Protein AF-A0A5N1GJI3-F1 (afdb_monomer)

Foldseek 3Di:
DEEEAADQDQWDFPLRVCCVVVVDVDPVVLVVCLVVWWKAKQNRTDSDRGDTHGQQIWIQTVVVRYIYHYHHVPDDPDDDDDDDD

InterPro domains:
  IPR014330 RNA-binding S4-related,YaaA [TIGR02988] (4-62)
  IPR036986 RNA-binding S4 domain superfamily [G3DSA:3.10.290.10] (1-68)

Sequence (85 aa):
MTETIEITGDYMTLTQLLKETGIIATGGQAKWYLSEFAVYIDGEQDQRRGRKIYPGSVVEVPAEEAIFQLVSASGTALDDA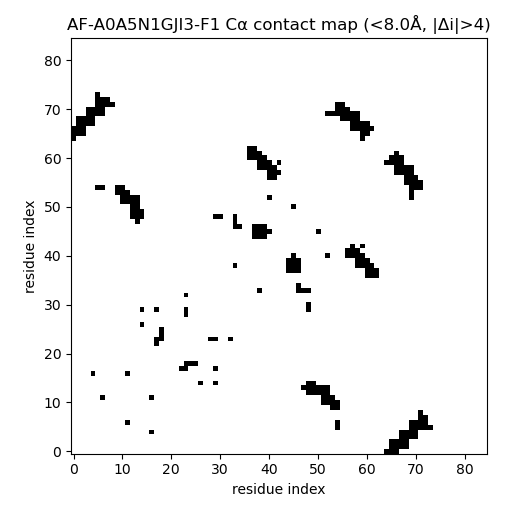HDPR

Radius of gyration: 13.44 Å; Cα contacts (8 Å, |Δi|>4): 138; chains: 1; bounding box: 28×24×38 Å

Secondary structure (DSSP, 8-state):
-EEEEEESSS-EEHHHHHHHTTS-SSHHHHHHHHHHS--EETTEE---TT-EE-TT-EEEEGGGTEEEEEEE--S----------

Mean predicted aligned error: 7.48 Å

Nearest PDB structures (foldseek):
  8ewc-assembly1_BE  TM=8.556E-01  e=1.101E-02  Saccharomyces cerevisiae
  7mq9-assembly1_L4  TM=8.939E-01  e=3.231E-02  Homo sapiens
  8ip9-assembly1_ja  TM=8.575E-01  e=3.456E-02  Triticum aesti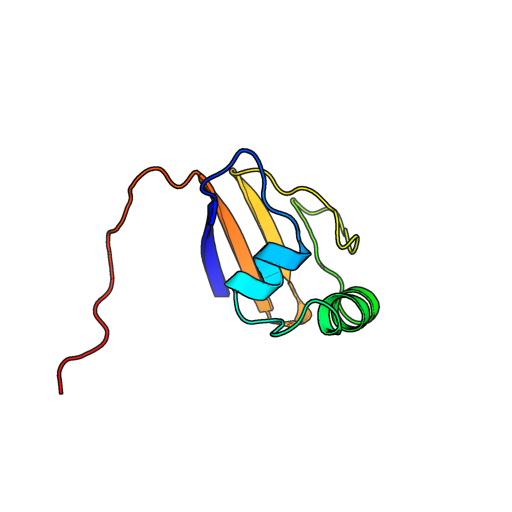vum
  7syx-assembly1_F  TM=8.806E-01  e=3.696E-02  Oryctolagus cuniculus
  7qep-assembly1_S4  TM=8.310E-01  e=5.174E-02  Encephalitozoon cuniculi GB-M1

Solvent-accessible surface area (backbone atoms only — not comparable to full-atom values): 5109 Å² total; per-residue (Å²): 88,81,47,80,45,70,37,88,60,86,56,47,34,50,49,54,52,36,39,77,71,59,78,30,93,46,81,73,48,46,60,56,48,40,70,77,41,71,27,25,47,74,85,42,80,54,57,52,61,80,40,77,42,42,59,76,39,40,35,37,31,68,83,74,52,33,34,40,38,29,33,62,61,71,82,78,92,73,89,81,86,88,73,96,128

Organism: NCBI:txid119206

Structure (mmCIF, N/CA/C/O backbone):
data_AF-A0A5N1GJI3-F1
#
_entry.id   AF-A0A5N1GJI3-F1
#
loop_
_atom_site.group_PDB
_atom_site.id
_atom_site.type_symbol
_atom_site.label_atom_id
_atom_site.label_alt_id
_atom_site.label_comp_id
_atom_site.label_asym_id
_atom_site.label_entity_id
_atom_site.label_seq_id
_atom_site.pdbx_PDB_ins_code
_atom_site.Cartn_x
_atom_site.Cartn_y
_atom_site.Cartn_z
_atom_site.occupancy
_atom_site.B_iso_or_equiv
_atom_site.auth_seq_id
_atom_site.auth_comp_id
_atom_site.auth_asym_id
_atom_site.auth_atom_id
_atom_site.pdbx_PDB_model_num
ATOM 1 N N . MET A 1 1 ? 1.764 -14.962 1.170 1.00 80.69 1 MET A N 1
ATOM 2 C CA . MET A 1 1 ? 1.689 -14.653 2.619 1.00 80.69 1 MET A CA 1
ATOM 3 C C . MET A 1 1 ? 0.758 -13.463 2.813 1.00 80.69 1 MET A C 1
ATOM 5 O O . MET A 1 1 ? 0.816 -12.556 1.997 1.00 80.69 1 MET A O 1
ATOM 9 N N . THR A 1 2 ? -0.138 -13.490 3.803 1.00 87.12 2 THR A N 1
ATOM 10 C CA . THR A 1 2 ? -1.070 -12.381 4.096 1.00 87.12 2 THR A CA 1
ATOM 11 C C . THR A 1 2 ? -0.583 -11.588 5.299 1.00 87.12 2 THR A C 1
ATOM 13 O O . THR A 1 2 ? -0.353 -12.179 6.351 1.00 87.12 2 THR A O 1
ATOM 16 N N . GLU A 1 3 ? -0.457 -10.275 5.149 1.00 90.06 3 GLU A N 1
ATOM 17 C CA . GLU A 1 3 ? -0.020 -9.349 6.191 1.00 90.06 3 GLU A CA 1
ATOM 18 C C . GLU A 1 3 ? -1.043 -8.223 6.364 1.00 90.06 3 GLU A C 1
ATOM 20 O O . GLU A 1 3 ? -1.677 -7.780 5.404 1.00 90.06 3 GLU A O 1
ATOM 25 N N . THR A 1 4 ? -1.229 -7.770 7.598 1.00 91.25 4 THR A N 1
ATOM 26 C CA . THR A 1 4 ? -2.212 -6.738 7.930 1.00 91.25 4 THR A CA 1
ATOM 27 C C . THR A 1 4 ? -1.496 -5.420 8.177 1.00 91.25 4 THR A C 1
ATOM 29 O O . THR A 1 4 ? -0.603 -5.356 9.016 1.00 91.25 4 THR A O 1
ATOM 32 N N . ILE A 1 5 ? -1.904 -4.366 7.470 1.00 90.31 5 ILE A N 1
ATOM 33 C CA . ILE A 1 5 ? -1.307 -3.033 7.582 1.00 90.31 5 ILE A CA 1
ATOM 34 C C . ILE A 1 5 ? -2.310 -2.067 8.195 1.00 90.31 5 ILE A C 1
ATOM 36 O O . ILE A 1 5 ? -3.383 -1.814 7.644 1.00 90.31 5 ILE A O 1
ATOM 40 N N . GLU A 1 6 ? -1.938 -1.496 9.334 1.00 90.38 6 GLU A N 1
ATOM 41 C CA . GLU A 1 6 ? -2.750 -0.511 10.034 1.00 90.38 6 GLU A CA 1
ATOM 42 C C . GLU A 1 6 ? -2.551 0.889 9.437 1.00 90.38 6 GLU A C 1
ATOM 44 O O . GLU A 1 6 ? -1.442 1.415 9.371 1.00 90.38 6 GLU A O 1
ATOM 49 N N . ILE A 1 7 ? -3.644 1.536 9.032 1.00 88.69 7 ILE A N 1
ATOM 50 C CA . ILE A 1 7 ? -3.637 2.926 8.576 1.00 88.69 7 ILE A CA 1
ATOM 51 C C . ILE A 1 7 ? -4.150 3.835 9.692 1.00 88.69 7 ILE A C 1
ATOM 53 O O . ILE A 1 7 ? -5.280 3.689 10.156 1.00 88.69 7 ILE A O 1
ATOM 57 N N . THR A 1 8 ? -3.355 4.828 10.087 1.00 84.19 8 THR A N 1
ATOM 58 C CA . THR A 1 8 ? -3.741 5.816 11.115 1.00 84.19 8 THR A CA 1
ATOM 59 C C . THR A 1 8 ? -4.572 6.991 10.571 1.00 84.19 8 THR A C 1
ATOM 61 O O . THR A 1 8 ? -5.078 7.792 11.349 1.00 84.19 8 THR A O 1
ATOM 64 N N . GLY A 1 9 ? -4.700 7.127 9.248 1.00 85.00 9 GLY A N 1
ATOM 65 C CA . GLY A 1 9 ? -5.430 8.214 8.578 1.00 85.00 9 GLY A CA 1
ATOM 66 C C . GLY A 1 9 ? -6.569 7.721 7.683 1.00 85.00 9 GLY A C 1
ATOM 67 O O . GLY A 1 9 ? -6.855 6.529 7.628 1.00 85.00 9 GLY A O 1
ATOM 68 N N . ASP A 1 10 ? -7.192 8.639 6.937 1.00 87.19 10 ASP A N 1
ATOM 69 C CA . ASP A 1 10 ? -8.319 8.322 6.043 1.00 87.19 10 ASP A CA 1
ATOM 70 C C . ASP A 1 10 ? -7.950 7.357 4.905 1.00 87.19 10 ASP A C 1
ATOM 72 O O . ASP A 1 10 ? -8.783 6.584 4.435 1.00 87.19 10 ASP A O 1
ATOM 76 N N . TYR A 1 11 ? -6.711 7.431 4.419 1.00 89.56 11 TYR A N 1
ATOM 77 C CA . TYR A 1 11 ? -6.194 6.583 3.349 1.00 89.56 11 TYR A CA 1
ATOM 78 C C . TYR A 1 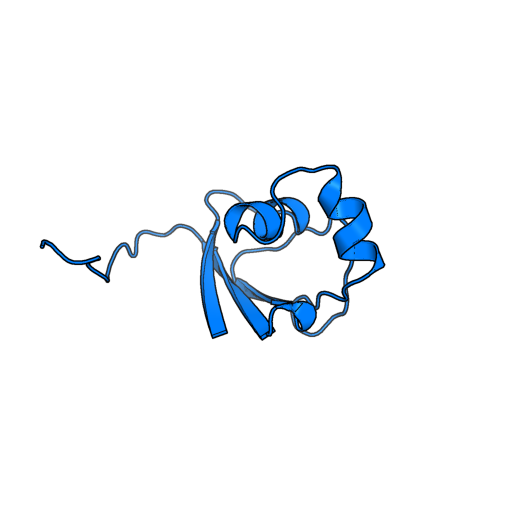11 ? -4.669 6.497 3.416 1.00 89.56 11 TYR A C 1
ATOM 80 O O . TYR A 1 11 ? -3.998 7.402 3.914 1.00 89.56 11 TYR A O 1
ATOM 88 N N . MET A 1 12 ? -4.121 5.433 2.838 1.00 90.50 12 MET A N 1
ATOM 89 C CA . MET A 1 12 ? -2.697 5.281 2.552 1.00 90.50 12 MET A CA 1
ATOM 90 C C . MET A 1 12 ? -2.471 5.324 1.038 1.00 90.50 12 MET A C 1
ATOM 92 O O . MET A 1 12 ? -3.387 5.087 0.254 1.00 90.50 12 MET A O 1
ATOM 96 N N . THR A 1 13 ? -1.263 5.658 0.590 1.00 91.50 13 THR A N 1
ATOM 97 C CA . THR A 1 13 ? -0.910 5.533 -0.834 1.00 91.50 13 THR A CA 1
ATOM 98 C C . THR A 1 13 ? -0.184 4.224 -1.104 1.00 91.50 13 THR A C 1
ATOM 100 O O . THR A 1 13 ? 0.534 3.733 -0.236 1.00 91.50 13 THR A O 1
ATOM 103 N N . LEU A 1 14 ? -0.293 3.700 -2.327 1.00 89.19 14 LEU A N 1
ATOM 104 C CA . LEU A 1 14 ? 0.433 2.491 -2.731 1.00 89.19 14 LEU A CA 1
ATOM 105 C C . LEU A 1 14 ? 1.940 2.588 -2.447 1.00 89.19 14 LEU A C 1
ATOM 107 O O . LEU A 1 14 ? 2.538 1.669 -1.907 1.00 89.19 14 LEU A O 1
ATOM 111 N N . THR A 1 15 ? 2.553 3.739 -2.735 1.00 89.38 15 THR A N 1
ATOM 112 C CA . THR A 1 15 ? 3.980 3.964 -2.441 1.00 89.38 15 THR A CA 1
ATOM 113 C C . THR A 1 15 ? 4.297 3.851 -0.948 1.00 89.38 15 THR A C 1
ATOM 115 O O . THR A 1 15 ? 5.363 3.372 -0.577 1.00 89.38 15 THR A O 1
ATOM 118 N N . GLN A 1 16 ? 3.396 4.328 -0.090 1.00 89.75 16 GLN A N 1
ATOM 119 C CA . GLN A 1 16 ? 3.581 4.300 1.355 1.00 89.75 16 GLN A CA 1
ATOM 120 C C . GLN A 1 16 ? 3.417 2.881 1.900 1.00 89.75 16 GLN A C 1
ATOM 122 O O . GLN A 1 16 ? 4.266 2.451 2.667 1.00 89.75 16 GLN A O 1
ATOM 127 N N . LEU A 1 17 ? 2.436 2.126 1.398 1.00 90.00 17 LEU A N 1
ATOM 128 C CA . LEU A 1 17 ? 2.274 0.704 1.703 1.00 90.00 17 LEU A CA 1
ATOM 129 C C . LEU A 1 17 ? 3.532 -0.100 1.345 1.00 90.00 17 LEU A C 1
ATOM 131 O O . LEU A 1 17 ? 4.049 -0.841 2.172 1.00 90.00 17 LEU A O 1
ATOM 135 N N . LEU A 1 18 ? 4.070 0.085 0.135 1.00 89.25 18 LEU A N 1
ATOM 136 C CA . LEU A 1 18 ? 5.292 -0.606 -0.297 1.00 89.25 18 LEU A CA 1
ATOM 137 C C . LEU A 1 18 ? 6.513 -0.250 0.571 1.00 89.25 18 LEU A C 1
ATOM 139 O O . LEU A 1 18 ? 7.442 -1.045 0.678 1.00 89.25 18 LEU A O 1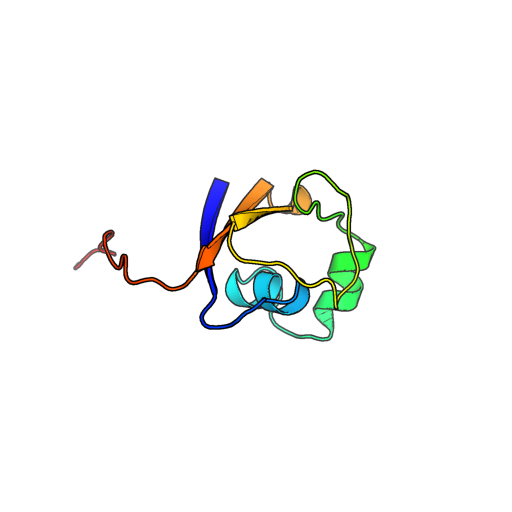
ATOM 143 N N . LYS A 1 19 ? 6.546 0.951 1.165 1.00 89.31 19 LYS A N 1
ATOM 144 C CA . LYS A 1 19 ? 7.599 1.332 2.119 1.00 89.31 19 LYS A CA 1
ATOM 145 C C . LYS A 1 19 ? 7.397 0.689 3.485 1.00 89.31 19 LYS A C 1
ATOM 147 O O . LYS A 1 19 ? 8.367 0.207 4.051 1.00 89.31 19 LYS A O 1
ATOM 152 N N . GLU A 1 20 ? 6.171 0.711 4.000 1.00 88.69 20 GLU A N 1
ATOM 153 C CA . GLU A 1 20 ? 5.818 0.128 5.303 1.00 88.69 20 GLU A CA 1
ATOM 154 C C . GLU A 1 20 ? 6.099 -1.379 5.328 1.00 88.69 20 GLU A C 1
ATOM 156 O O . GLU A 1 20 ? 6.687 -1.886 6.273 1.00 88.69 20 GLU A O 1
ATOM 161 N N . THR A 1 21 ? 5.771 -2.064 4.233 1.00 88.00 21 THR A N 1
ATOM 162 C CA . THR A 1 21 ? 6.003 -3.507 4.027 1.00 88.00 21 THR A CA 1
ATOM 163 C C . THR A 1 21 ? 7.460 -3.848 3.694 1.00 88.00 21 THR A C 1
ATOM 165 O O . THR A 1 21 ? 7.813 -5.011 3.530 1.00 88.00 21 THR A O 1
ATOM 168 N N . GLY A 1 22 ? 8.333 -2.844 3.553 1.00 88.25 22 GLY A N 1
ATOM 169 C CA . GLY A 1 22 ? 9.754 -3.037 3.260 1.00 88.25 22 GLY A CA 1
ATOM 170 C C . GLY A 1 22 ? 10.087 -3.443 1.819 1.00 88.25 22 GLY A C 1
ATOM 171 O O . GLY A 1 22 ? 11.267 -3.590 1.505 1.00 88.25 22 GLY A O 1
ATOM 172 N N . ILE A 1 23 ? 9.096 -3.556 0.926 1.00 88.56 23 ILE A N 1
ATOM 173 C CA . ILE A 1 23 ? 9.299 -3.886 -0.498 1.00 88.56 23 ILE A CA 1
ATOM 174 C C . ILE A 1 23 ? 10.189 -2.840 -1.182 1.00 88.56 23 ILE A C 1
ATOM 176 O O . ILE A 1 23 ? 11.052 -3.162 -2.001 1.00 88.56 23 ILE A O 1
ATOM 180 N N . ILE A 1 24 ? 9.997 -1.562 -0.843 1.00 88.81 24 ILE A N 1
ATOM 181 C CA . ILE A 1 24 ? 10.854 -0.471 -1.312 1.00 88.81 24 ILE A CA 1
ATOM 182 C C . ILE A 1 24 ? 11.446 0.307 -0.138 1.00 88.81 24 ILE A C 1
ATOM 184 O O . ILE A 1 24 ? 10.769 0.651 0.826 1.00 88.81 24 ILE A O 1
ATOM 188 N N . ALA A 1 25 ? 12.709 0.706 -0.265 1.00 83.75 25 ALA A N 1
ATOM 189 C CA . ALA A 1 25 ? 13.380 1.538 0.731 1.00 83.75 25 ALA A CA 1
ATOM 190 C C . ALA A 1 25 ? 13.209 3.042 0.444 1.00 83.75 25 ALA A C 1
ATOM 192 O O . ALA A 1 25 ? 13.154 3.877 1.351 1.00 83.75 25 ALA A O 1
ATOM 193 N N . THR A 1 26 ? 13.116 3.429 -0.834 1.00 85.19 26 THR A N 1
ATOM 194 C CA . THR A 1 26 ? 13.090 4.841 -1.252 1.00 85.19 26 THR A CA 1
ATOM 195 C C . THR A 1 26 ? 11.954 5.150 -2.224 1.00 85.19 26 THR A C 1
ATOM 197 O O . THR A 1 26 ? 11.547 4.317 -3.028 1.00 85.19 26 THR A O 1
ATOM 200 N N . GLY A 1 27 ? 11.477 6.401 -2.223 1.00 75.50 27 GLY A N 1
ATOM 201 C CA . GLY A 1 27 ? 10.455 6.848 -3.183 1.00 75.50 27 GLY A CA 1
ATOM 202 C C . GLY A 1 27 ? 10.919 6.792 -4.647 1.00 75.50 27 GLY A C 1
ATOM 203 O O . GLY A 1 27 ? 10.094 6.704 -5.554 1.00 75.50 27 GLY A O 1
ATOM 204 N N . GLY A 1 28 ? 12.236 6.792 -4.890 1.00 84.12 28 GLY A N 1
ATOM 205 C CA . GLY A 1 28 ? 12.812 6.589 -6.220 1.00 84.12 28 GLY A CA 1
ATOM 206 C C . GLY A 1 28 ? 12.618 5.163 -6.747 1.00 84.12 28 GLY A C 1
ATOM 207 O O . GLY A 1 28 ? 12.331 4.990 -7.931 1.00 84.12 28 GLY A O 1
ATOM 208 N N . GLN A 1 29 ? 12.698 4.153 -5.873 1.00 86.06 29 GLN A N 1
ATOM 209 C CA . GLN A 1 29 ? 12.471 2.747 -6.233 1.00 86.06 29 GLN A CA 1
ATOM 210 C C . GLN A 1 29 ? 11.013 2.468 -6.600 1.00 86.06 29 GLN A C 1
ATOM 212 O O . GLN A 1 29 ? 10.770 1.672 -7.500 1.00 86.06 29 GLN A O 1
ATOM 217 N N . ALA A 1 30 ? 10.055 3.193 -6.010 1.00 85.31 30 ALA A N 1
ATOM 218 C CA . ALA A 1 30 ? 8.631 3.054 -6.328 1.00 85.31 30 ALA A CA 1
ATOM 219 C C . ALA A 1 30 ? 8.337 3.182 -7.830 1.00 85.31 30 ALA A C 1
ATOM 221 O O . ALA A 1 30 ? 7.454 2.515 -8.357 1.00 85.31 30 ALA A O 1
ATOM 222 N N . LYS A 1 31 ? 9.077 4.049 -8.538 1.00 84.38 31 LYS A N 1
ATOM 223 C CA . LYS A 1 31 ? 8.920 4.224 -9.987 1.00 84.38 31 LYS A CA 1
ATOM 224 C C . LYS A 1 31 ? 9.258 2.952 -10.753 1.00 84.38 31 LYS A C 1
ATOM 226 O O . LYS A 1 31 ? 8.523 2.606 -11.668 1.00 84.38 31 LYS A O 1
ATOM 231 N N . TRP A 1 32 ? 10.397 2.354 -10.430 1.00 88.44 32 TRP A N 1
ATOM 232 C CA . TRP A 1 32 ? 10.901 1.171 -11.115 1.00 88.44 32 TRP A CA 1
ATOM 233 C C . TRP A 1 32 ? 10.058 -0.040 -10.752 1.00 88.44 32 TRP A C 1
ATOM 235 O O . TRP A 1 32 ? 9.586 -0.734 -11.641 1.00 88.44 32 TRP A O 1
ATOM 245 N N . TYR A 1 33 ? 9.772 -0.200 -9.460 1.00 88.88 33 TYR A N 1
ATOM 246 C CA . TYR A 1 33 ? 8.970 -1.299 -8.948 1.00 88.88 33 TYR A CA 1
ATOM 247 C C . TYR A 1 33 ? 7.586 -1.343 -9.602 1.00 88.88 33 TYR A C 1
ATOM 249 O O . TYR A 1 33 ? 7.235 -2.335 -10.215 1.00 88.88 33 TYR A O 1
ATOM 257 N N . LEU A 1 34 ? 6.845 -0.232 -9.590 1.00 86.62 34 LEU A N 1
ATOM 258 C CA . LEU A 1 34 ? 5.512 -0.153 -10.206 1.00 86.62 34 LEU A CA 1
ATOM 259 C C . LEU A 1 34 ? 5.529 -0.128 -11.741 1.00 86.62 34 LEU A C 1
ATOM 261 O O . LEU A 1 34 ? 4.478 -0.013 -12.357 1.00 86.62 34 LEU A O 1
ATOM 265 N N . SER A 1 35 ? 6.705 -0.120 -12.368 1.00 87.94 35 SER A N 1
ATOM 266 C CA . SER A 1 35 ? 6.825 -0.274 -13.819 1.00 87.94 35 SER A CA 1
ATOM 267 C C . SER A 1 35 ? 7.133 -1.714 -14.218 1.00 87.94 35 SER A C 1
ATOM 269 O O . SER A 1 35 ? 6.882 -2.068 -15.366 1.00 87.94 35 SER A O 1
ATOM 271 N N . GLU A 1 36 ? 7.721 -2.491 -13.310 1.00 89.56 36 GLU A N 1
ATOM 272 C CA . GLU A 1 36 ? 8.139 -3.878 -13.525 1.00 89.56 36 GLU A CA 1
ATOM 273 C C . GLU A 1 36 ? 7.110 -4.862 -12.952 1.00 89.56 36 GLU A C 1
ATOM 275 O O . GLU A 1 36 ? 6.803 -5.889 -13.551 1.00 89.56 36 GLU A O 1
ATOM 280 N N . PHE A 1 37 ? 6.532 -4.523 -11.798 1.00 90.44 37 PHE A N 1
ATOM 281 C CA . PHE A 1 37 ? 5.646 -5.383 -11.033 1.00 90.44 37 PHE A CA 1
ATOM 282 C C . PHE A 1 37 ? 4.224 -4.833 -11.001 1.00 90.44 37 PHE A C 1
ATOM 284 O O . PHE A 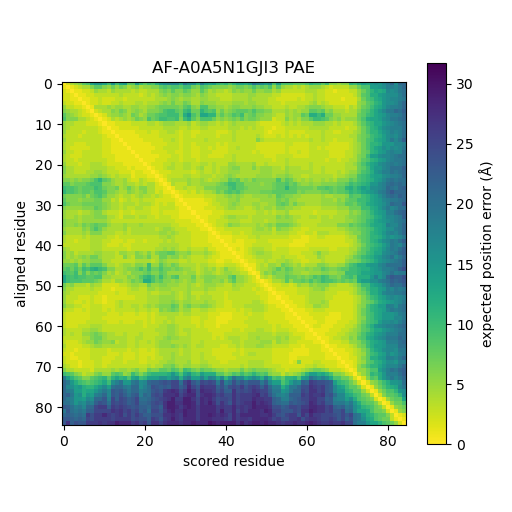1 37 ? 3.960 -3.707 -10.567 1.00 90.44 37 PHE A O 1
ATOM 291 N N . ALA A 1 38 ? 3.288 -5.682 -11.420 1.00 89.88 38 ALA A N 1
ATOM 292 C CA . ALA A 1 38 ? 1.868 -5.409 -11.313 1.00 89.88 38 ALA A CA 1
ATOM 293 C C . ALA A 1 38 ? 1.406 -5.560 -9.861 1.00 89.88 38 ALA A C 1
ATOM 295 O O . ALA A 1 38 ? 1.676 -6.573 -9.220 1.00 89.88 38 ALA A O 1
ATOM 296 N N . VAL A 1 39 ? 0.664 -4.566 -9.382 1.00 91.12 39 VAL A N 1
ATOM 297 C CA . VAL A 1 39 ? -0.026 -4.603 -8.093 1.00 91.12 39 VAL A CA 1
ATOM 298 C C . VAL A 1 39 ? -1.523 -4.572 -8.359 1.00 91.12 39 VAL A C 1
ATOM 300 O O . VAL A 1 39 ? -1.974 -3.866 -9.264 1.00 91.12 39 VAL A O 1
ATOM 303 N N . TYR A 1 40 ? -2.283 -5.334 -7.583 1.00 92.75 40 TYR A N 1
ATOM 304 C CA . TYR A 1 40 ? -3.737 -5.380 -7.656 1.00 92.75 40 TYR A CA 1
ATOM 305 C C . TYR A 1 40 ? -4.313 -4.830 -6.361 1.00 92.75 40 TYR A C 1
ATOM 307 O O . TYR A 1 40 ? -3.819 -5.134 -5.282 1.00 92.75 40 TYR A O 1
ATOM 315 N N . ILE A 1 41 ? -5.336 -3.996 -6.461 1.00 91.50 41 ILE A N 1
ATOM 316 C CA . ILE A 1 41 ? -6.025 -3.402 -5.322 1.00 91.50 41 ILE A CA 1
ATOM 317 C C . ILE A 1 41 ? -7.491 -3.765 -5.479 1.00 91.50 41 ILE A C 1
ATOM 319 O O . ILE A 1 41 ? -8.120 -3.342 -6.446 1.00 91.50 41 ILE A O 1
ATOM 323 N N . ASP A 1 42 ? -8.016 -4.566 -4.556 1.00 91.19 42 ASP A N 1
ATOM 324 C CA . ASP A 1 42 ? -9.387 -5.088 -4.609 1.00 91.19 42 ASP A CA 1
ATOM 325 C C . ASP A 1 42 ? -9.687 -5.826 -5.935 1.00 91.19 42 ASP A C 1
ATOM 327 O O . ASP A 1 42 ? -10.742 -5.682 -6.548 1.00 91.19 42 ASP A O 1
ATOM 331 N N . GLY A 1 43 ? -8.690 -6.564 -6.443 1.0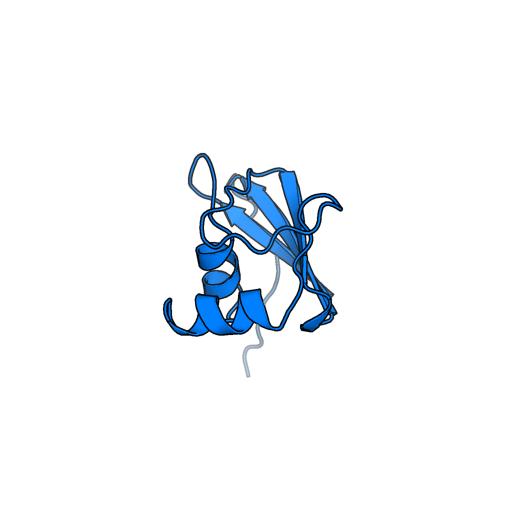0 89.75 43 GLY A N 1
ATOM 332 C CA . GLY A 1 43 ? -8.749 -7.267 -7.730 1.00 89.75 43 GLY A CA 1
ATOM 333 C C . GLY A 1 43 ? -8.529 -6.394 -8.977 1.00 89.75 43 GLY A C 1
ATOM 334 O O . GLY A 1 43 ? -8.436 -6.932 -10.081 1.00 89.75 43 GLY A O 1
ATOM 335 N N . GLU A 1 44 ? -8.391 -5.071 -8.842 1.00 90.25 44 GLU A N 1
ATOM 336 C CA . GLU A 1 44 ? -8.098 -4.164 -9.959 1.00 90.25 44 GLU A CA 1
ATOM 337 C C . GLU A 1 44 ? -6.594 -3.881 -10.057 1.00 90.25 44 GLU A C 1
ATOM 339 O O . GLU A 1 44 ? -5.979 -3.389 -9.112 1.00 90.25 44 GLU A O 1
ATOM 344 N N . GLN A 1 45 ? -5.985 -4.158 -11.213 1.00 89.56 45 GLN A N 1
ATOM 345 C CA . GLN A 1 45 ? -4.570 -3.859 -11.432 1.00 89.56 45 GLN A CA 1
ATOM 346 C C . GLN A 1 45 ? -4.331 -2.338 -11.420 1.00 89.56 45 GLN A C 1
ATOM 348 O O . GLN A 1 45 ? -4.735 -1.632 -12.347 1.00 89.56 45 GLN A O 1
ATOM 353 N N . ASP A 1 46 ? -3.609 -1.831 -10.418 1.00 87.12 46 ASP A N 1
ATOM 354 C CA . ASP A 1 46 ? -3.269 -0.413 -10.297 1.00 87.12 46 ASP A CA 1
ATOM 355 C C . ASP A 1 46 ? -1.800 -0.226 -9.888 1.00 87.12 46 ASP A C 1
ATOM 357 O O . ASP A 1 46 ? -1.338 -0.667 -8.840 1.00 87.12 46 ASP A O 1
ATOM 361 N N . GLN A 1 47 ? -1.056 0.469 -10.747 1.00 83.75 47 GLN A N 1
ATOM 362 C CA . GLN A 1 47 ? 0.375 0.750 -10.594 1.00 83.75 47 GLN A CA 1
ATOM 363 C C . GLN A 1 47 ? 0.645 2.252 -10.392 1.00 83.75 47 GLN A C 1
ATOM 365 O O . GLN A 1 47 ? 1.763 2.754 -10.557 1.00 83.75 47 GLN A O 1
ATOM 370 N N . ARG A 1 48 ? -0.383 3.040 -10.059 1.00 84.25 48 ARG A N 1
ATOM 371 C CA . ARG A 1 48 ? -0.229 4.478 -9.832 1.00 84.25 48 ARG A CA 1
ATOM 372 C C . ARG A 1 48 ? 0.340 4.713 -8.437 1.00 84.25 48 ARG A C 1
ATOM 374 O O . ARG A 1 48 ? -0.304 4.449 -7.429 1.00 84.25 48 ARG A O 1
ATOM 381 N N . ARG A 1 49 ? 1.517 5.345 -8.371 1.00 77.31 49 ARG A N 1
ATOM 382 C CA . ARG A 1 49 ? 2.193 5.744 -7.113 1.00 77.31 49 ARG A CA 1
ATOM 383 C C . ARG A 1 49 ? 1.290 6.475 -6.116 1.00 77.31 49 ARG A C 1
ATOM 385 O O . ARG A 1 49 ? 1.480 6.333 -4.910 1.00 77.31 49 ARG A O 1
ATOM 392 N N . GLY A 1 50 ? 0.354 7.272 -6.636 1.00 79.00 50 GLY A N 1
ATOM 393 C CA . GLY A 1 50 ? -0.605 8.066 -5.868 1.00 79.00 50 GLY A CA 1
ATOM 394 C C . GLY A 1 50 ? -1.988 7.431 -5.730 1.00 79.00 50 GLY A C 1
ATOM 395 O O . GLY A 1 50 ? -2.930 8.145 -5.387 1.00 79.00 50 GLY A O 1
ATOM 396 N N . ARG A 1 51 ? -2.151 6.134 -6.032 1.00 87.69 51 ARG A N 1
ATOM 397 C CA . ARG A 1 51 ? -3.420 5.450 -5.787 1.00 87.69 51 ARG A CA 1
ATOM 398 C C . ARG A 1 51 ? -3.682 5.438 -4.287 1.00 87.69 51 ARG A C 1
ATOM 400 O O . ARG A 1 51 ? -2.830 5.014 -3.508 1.00 87.69 51 ARG A O 1
ATOM 407 N N . LYS A 1 52 ? -4.846 5.963 -3.912 1.00 91.06 52 LYS A N 1
ATOM 408 C CA . LYS A 1 52 ? -5.333 5.975 -2.537 1.00 91.06 52 LYS A CA 1
ATOM 409 C C . LYS A 1 52 ? -5.964 4.628 -2.234 1.00 91.06 52 LYS A C 1
ATOM 411 O O . LYS A 1 52 ? -6.777 4.140 -3.018 1.00 91.06 52 LYS A O 1
ATOM 416 N N . ILE A 1 53 ? -5.563 4.068 -1.110 1.00 91.06 53 ILE A N 1
ATOM 417 C CA . ILE A 1 53 ? -5.987 2.779 -0.599 1.00 91.06 53 ILE A CA 1
ATOM 418 C C . ILE A 1 53 ? -6.631 3.057 0.748 1.00 91.06 53 ILE A C 1
ATOM 420 O O . ILE A 1 53 ? -6.033 3.694 1.618 1.00 91.06 53 ILE A O 1
ATOM 424 N N . TYR A 1 54 ? -7.880 2.646 0.87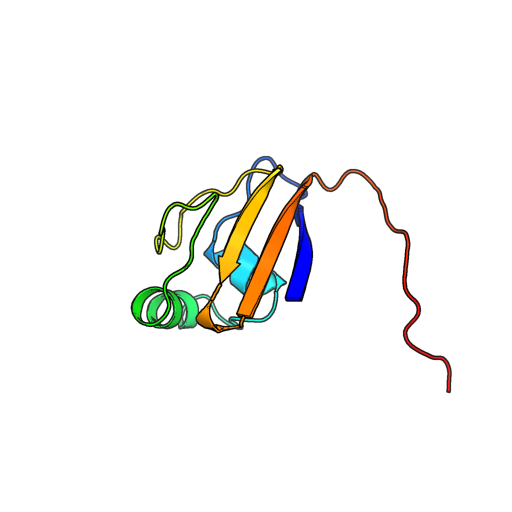6 1.00 91.44 54 TYR A N 1
ATOM 425 C CA . TYR A 1 54 ? -8.684 2.899 2.059 1.00 91.44 54 TYR A CA 1
ATOM 426 C C . TYR A 1 54 ? -8.625 1.682 2.985 1.00 91.44 54 TYR A C 1
ATOM 428 O O . TYR A 1 54 ? -8.426 0.561 2.501 1.00 91.44 54 TYR A O 1
ATOM 436 N N . PRO A 1 55 ? -8.801 1.866 4.301 1.00 91.19 55 PRO A N 1
ATOM 437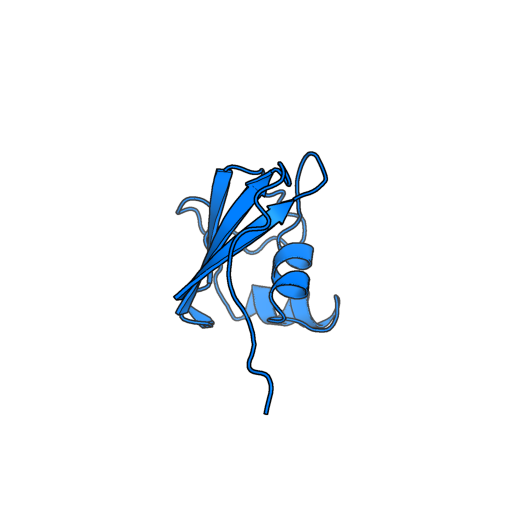 C CA . PRO A 1 55 ? -8.906 0.732 5.209 1.00 91.19 55 PRO A CA 1
ATOM 438 C C . PRO A 1 55 ? -10.084 -0.165 4.791 1.00 91.19 55 PRO A C 1
ATOM 440 O O . PRO A 1 55 ? -11.135 0.324 4.382 1.00 91.19 55 PRO A O 1
ATOM 443 N N . GLY A 1 56 ? -9.881 -1.477 4.849 1.00 90.31 56 GLY A N 1
ATOM 444 C CA . GLY A 1 56 ? -10.758 -2.509 4.296 1.00 90.31 56 GLY A CA 1
ATOM 445 C C . GLY A 1 56 ? -10.371 -2.978 2.889 1.00 90.31 56 GLY A C 1
ATOM 446 O O . GLY A 1 56 ? -10.888 -3.998 2.442 1.00 90.31 56 GLY A O 1
ATOM 447 N N . SER A 1 57 ? -9.459 -2.281 2.203 1.00 91.69 57 SER A N 1
ATOM 448 C CA . SER A 1 57 ? -8.976 -2.702 0.879 1.00 91.69 57 SER A CA 1
ATOM 449 C C . SER A 1 57 ? -7.903 -3.786 0.996 1.00 91.69 57 SER A C 1
ATOM 451 O O . SER A 1 57 ? -7.101 -3.785 1.933 1.00 91.69 57 SER A O 1
ATOM 453 N N . VAL A 1 58 ? -7.841 -4.662 -0.005 1.00 92.94 58 VAL A N 1
ATOM 454 C CA . VAL A 1 58 ? -6.812 -5.701 -0.132 1.00 92.94 58 VAL A CA 1
ATOM 455 C C . VAL A 1 58 ? -5.866 -5.337 -1.267 1.00 92.94 58 VAL A C 1
ATOM 457 O O . VAL A 1 58 ? -6.313 -4.923 -2.334 1.00 92.94 58 VAL A O 1
ATOM 460 N N . VAL A 1 59 ? -4.564 -5.472 -1.036 1.00 92.25 59 VAL A N 1
ATOM 461 C CA . VAL A 1 59 ? -3.520 -5.187 -2.018 1.00 92.25 59 VAL A CA 1
ATOM 462 C C . VAL A 1 59 ? -2.709 -6.442 -2.261 1.00 92.25 59 VAL A C 1
ATOM 464 O O . VAL A 1 59 ? -2.055 -6.948 -1.359 1.00 92.25 59 VAL A O 1
ATOM 467 N N . GLU A 1 60 ? -2.718 -6.933 -3.486 1.00 93.00 60 GLU A N 1
ATOM 468 C CA . GLU A 1 60 ? -1.991 -8.129 -3.880 1.00 93.00 60 GLU A CA 1
ATOM 469 C C . GLU A 1 60 ? -0.762 -7.736 -4.688 1.00 93.00 60 GLU A C 1
ATOM 471 O O . GLU A 1 60 ? -0.839 -7.026 -5.698 1.00 93.00 60 GLU A O 1
ATOM 476 N N . VAL A 1 61 ? 0.386 -8.225 -4.234 1.00 92.06 61 VAL A N 1
ATOM 477 C CA . VAL A 1 61 ? 1.682 -8.030 -4.868 1.00 92.06 61 VAL A CA 1
ATOM 478 C C . VAL A 1 61 ? 2.195 -9.406 -5.299 1.00 92.06 61 VAL A C 1
ATOM 480 O O . VAL A 1 61 ? 2.960 -10.041 -4.572 1.00 92.06 61 VAL A O 1
ATOM 483 N N . PRO A 1 62 ? 1.782 -9.902 -6.481 1.00 91.00 62 PRO A N 1
ATOM 484 C CA . PRO A 1 62 ? 2.190 -11.220 -6.968 1.00 91.00 62 PRO A CA 1
ATOM 485 C C . PRO A 1 62 ? 3.704 -11.366 -7.150 1.00 91.00 62 PRO A C 1
ATOM 487 O O . PRO A 1 62 ? 4.207 -12.480 -7.099 1.00 91.00 62 PRO A O 1
ATOM 490 N N . ALA A 1 63 ? 4.431 -10.260 -7.320 1.00 90.38 63 ALA A N 1
ATOM 491 C CA . ALA A 1 63 ? 5.891 -10.254 -7.389 1.00 90.38 63 ALA A CA 1
ATOM 492 C C . ALA A 1 63 ? 6.572 -10.767 -6.111 1.00 90.38 63 ALA A C 1
ATOM 494 O O . ALA A 1 63 ? 7.583 -11.454 -6.195 1.00 90.38 63 ALA A O 1
ATOM 495 N N . GLU A 1 64 ? 5.989 -10.459 -4.951 1.00 89.12 64 GLU A N 1
ATOM 496 C CA . GLU A 1 64 ? 6.484 -10.878 -3.633 1.00 89.12 64 GLU A CA 1
ATOM 497 C C . GLU A 1 64 ? 5.662 -12.047 -3.0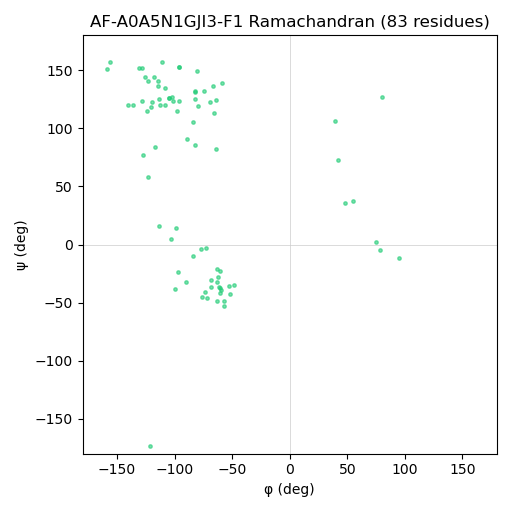67 1.00 89.12 64 GLU A C 1
ATOM 499 O O . GLU A 1 64 ? 5.831 -12.426 -1.911 1.00 89.12 64 GLU A O 1
ATOM 504 N N . GLU A 1 65 ? 4.709 -12.574 -3.849 1.00 90.94 65 GLU A N 1
ATOM 505 C CA . GLU A 1 65 ? 3.710 -13.554 -3.399 1.00 90.94 65 GLU A CA 1
ATOM 506 C C . GLU A 1 65 ? 3.028 -13.128 -2.078 1.00 90.94 65 GLU A C 1
ATOM 508 O O . GLU A 1 65 ? 2.702 -13.944 -1.202 1.00 90.94 65 GLU A O 1
ATOM 513 N N . ALA A 1 66 ? 2.817 -11.816 -1.929 1.00 89.44 66 ALA A N 1
ATOM 514 C CA . ALA A 1 66 ? 2.345 -11.172 -0.712 1.00 89.44 66 ALA A CA 1
ATOM 515 C C . ALA A 1 66 ? 0.994 -10.482 -0.928 1.00 89.44 66 ALA A C 1
ATOM 517 O O . ALA A 1 66 ? 0.711 -9.927 -1.991 1.00 89.44 66 ALA A O 1
ATOM 518 N N . ILE A 1 67 ? 0.155 -10.518 0.103 1.00 92.81 67 ILE A N 1
ATOM 519 C CA . ILE A 1 67 ? -1.165 -9.894 0.123 1.00 92.81 67 ILE A CA 1
ATOM 520 C C . ILE A 1 67 ? -1.252 -9.035 1.379 1.00 92.81 67 ILE A C 1
ATOM 522 O O . ILE A 1 67 ? -1.091 -9.539 2.486 1.00 92.81 67 ILE A O 1
ATOM 526 N N . PHE A 1 68 ? -1.533 -7.751 1.211 1.00 92.81 68 PHE A N 1
ATOM 527 C CA . PHE A 1 68 ? -1.638 -6.782 2.290 1.00 92.81 68 PHE A CA 1
ATOM 528 C C . PHE A 1 68 ? -3.091 -6.386 2.494 1.00 92.81 68 PHE A C 1
ATOM 530 O O . PHE A 1 68 ? -3.733 -5.843 1.595 1.00 92.81 68 PHE A O 1
ATOM 537 N N . GLN A 1 69 ? -3.613 -6.631 3.686 1.00 92.75 69 GLN A N 1
ATOM 538 C CA . GLN A 1 69 ? -4.946 -6.198 4.065 1.00 92.75 69 GLN A CA 1
ATOM 539 C C . GLN A 1 69 ? -4.837 -4.911 4.869 1.00 92.75 69 GLN A C 1
ATOM 541 O O . GLN A 1 69 ? -4.280 -4.895 5.965 1.00 92.75 69 GLN A O 1
ATOM 546 N N . LEU A 1 70 ? -5.361 -3.818 4.324 1.00 91.62 70 LEU A N 1
ATOM 547 C CA . LEU A 1 70 ? -5.330 -2.554 5.034 1.00 91.62 70 LEU A CA 1
ATOM 548 C C . LEU A 1 70 ? -6.484 -2.515 6.029 1.00 91.62 70 LEU A C 1
ATOM 550 O O . LEU A 1 70 ? -7.629 -2.774 5.669 1.00 91.62 70 LEU A O 1
ATOM 554 N N . VAL A 1 71 ? -6.206 -2.140 7.268 1.00 91.69 71 VAL A N 1
ATOM 555 C CA . VAL A 1 71 ? -7.206 -1.969 8.327 1.00 91.69 71 VAL A CA 1
ATOM 556 C C . VAL A 1 71 ? -7.037 -0.597 8.957 1.00 91.69 71 VAL A C 1
ATOM 558 O O . VAL A 1 71 ? -5.949 -0.028 8.941 1.00 91.69 71 VAL A O 1
ATOM 561 N N . SER A 1 72 ? -8.108 -0.012 9.487 1.00 89.00 72 SER A N 1
ATOM 562 C CA . SER A 1 72 ? -7.949 1.203 10.285 1.00 89.00 72 SER A CA 1
ATOM 563 C C . SER A 1 72 ? -7.183 0.843 11.553 1.00 89.00 72 SER A C 1
ATOM 565 O O . SER A 1 72 ? -7.494 -0.174 12.172 1.00 89.00 72 SER A O 1
ATOM 567 N N . ALA A 1 73 ? -6.211 1.670 11.944 1.00 81.44 73 ALA A N 1
ATOM 568 C CA . ALA A 1 73 ? -5.491 1.543 13.208 1.00 81.44 73 ALA A CA 1
ATOM 569 C C . ALA A 1 73 ? -6.484 1.753 14.361 1.00 81.44 73 ALA A C 1
ATOM 571 O O . ALA A 1 73 ? -6.701 2.854 14.865 1.00 81.44 73 ALA A O 1
ATOM 572 N N . SER A 1 74 ? -7.198 0.692 14.703 1.00 63.69 74 SER A N 1
ATOM 573 C CA . SER A 1 74 ? -8.256 0.644 15.701 1.00 63.69 74 SER A CA 1
ATOM 574 C C . SER A 1 74 ? -7.863 -0.424 16.707 1.00 63.69 74 SER A C 1
ATOM 576 O O . SER A 1 74 ? -8.563 -1.409 16.885 1.00 63.69 74 SER A O 1
ATOM 578 N N . GLY A 1 75 ? -6.684 -0.232 17.306 1.00 59.03 75 GLY A N 1
ATOM 579 C CA . GLY A 1 75 ? -6.208 -0.924 18.499 1.00 59.03 75 GLY A CA 1
ATOM 580 C C . GLY A 1 75 ? -6.489 -2.422 18.534 1.00 59.03 75 GLY A C 1
ATOM 581 O O . GLY A 1 75 ? -7.312 -2.864 19.329 1.00 59.03 75 GLY A O 1
ATOM 582 N N . THR A 1 76 ? -5.778 -3.208 17.731 1.00 43.88 76 THR A N 1
ATOM 583 C CA . THR A 1 76 ? -5.572 -4.631 18.034 1.00 43.88 76 THR A CA 1
ATOM 584 C C . THR A 1 76 ? -4.078 -4.917 17.979 1.00 43.88 76 THR A C 1
ATOM 586 O O . THR A 1 76 ? -3.556 -5.456 17.015 1.00 43.88 76 THR A O 1
ATOM 589 N N . ALA A 1 77 ? -3.388 -4.514 19.044 1.00 50.88 77 ALA A N 1
ATOM 590 C CA . ALA A 1 77 ? -2.066 -5.020 19.375 1.00 50.88 77 ALA A CA 1
ATOM 591 C C . ALA A 1 77 ? -2.250 -6.348 20.112 1.00 50.88 77 ALA A C 1
ATOM 593 O O . ALA A 1 77 ? -2.336 -6.360 21.339 1.00 50.88 77 ALA A O 1
ATOM 594 N N . LEU A 1 78 ? -2.381 -7.445 19.374 1.00 58.16 78 LEU A N 1
ATOM 595 C CA . LEU A 1 78 ? -2.359 -8.793 19.929 1.00 58.16 78 LEU A CA 1
ATOM 596 C C . LEU A 1 78 ? -1.570 -9.690 18.960 1.00 58.16 78 LEU A C 1
ATOM 598 O O . LEU A 1 78 ? -1.951 -9.813 17.799 1.00 58.16 78 LEU A O 1
ATOM 602 N N . ASP A 1 79 ? -0.482 -10.260 19.499 1.00 49.25 79 ASP A N 1
ATOM 603 C CA . ASP A 1 79 ? 0.384 -11.328 18.961 1.00 49.25 79 ASP A CA 1
ATOM 604 C C . ASP A 1 79 ? 1.440 -10.868 17.916 1.00 49.25 79 ASP A C 1
ATOM 606 O O . ASP A 1 79 ? 1.130 -10.179 16.958 1.00 49.25 79 ASP A O 1
ATOM 610 N N . ASP A 1 80 ? 2.745 -11.144 18.019 1.00 50.78 80 ASP A N 1
ATOM 611 C CA . ASP A 1 80 ? 3.417 -12.295 18.621 1.00 50.78 80 ASP A CA 1
ATOM 612 C C . ASP A 1 80 ? 4.890 -11.980 18.982 1.00 50.78 80 ASP A C 1
ATOM 614 O O . ASP A 1 80 ? 5.558 -11.132 18.383 1.00 50.78 80 ASP A O 1
ATOM 618 N N . ALA A 1 81 ? 5.385 -12.664 20.008 1.00 50.75 81 ALA A N 1
ATOM 619 C CA . ALA A 1 81 ? 6.699 -12.506 20.608 1.00 50.75 81 ALA A CA 1
ATOM 620 C C . ALA A 1 81 ? 7.848 -12.985 19.696 1.00 50.75 81 ALA A C 1
ATOM 622 O O . ALA A 1 81 ? 7.937 -14.168 19.380 1.00 50.75 81 ALA A O 1
ATOM 623 N N . HIS A 1 82 ? 8.819 -12.118 19.380 1.00 51.88 82 HIS A N 1
ATOM 624 C CA . HIS A 1 82 ? 10.117 -12.587 18.878 1.00 51.88 82 HIS A CA 1
ATOM 625 C C . HIS A 1 82 ? 11.088 -12.839 20.044 1.00 51.88 82 HIS A C 1
ATOM 627 O O . HIS A 1 82 ? 11.759 -11.928 20.522 1.00 51.88 82 HIS A O 1
ATOM 633 N N . ASP A 1 83 ? 11.052 -14.089 20.516 1.00 52.66 83 ASP A N 1
ATOM 634 C CA . ASP A 1 83 ? 12.118 -14.910 21.121 1.00 52.66 83 ASP A CA 1
ATOM 635 C C . ASP A 1 83 ? 13.125 -14.225 22.084 1.00 52.66 83 ASP A C 1
ATOM 637 O O . ASP A 1 83 ? 14.054 -13.547 21.641 1.00 52.66 83 ASP A O 1
ATOM 641 N N . PRO A 1 84 ? 13.037 -14.456 23.413 1.00 61.34 84 PRO A N 1
ATOM 642 C CA . PRO A 1 84 ? 14.151 -14.205 24.313 1.00 61.34 84 PRO A CA 1
ATOM 643 C C . PRO A 1 84 ? 15.092 -15.421 24.310 1.00 61.34 84 PRO A C 1
ATOM 645 O O . PRO A 1 84 ? 14.798 -16.445 24.937 1.00 61.34 84 PRO A O 1
ATOM 648 N N . ARG A 1 85 ? 16.248 -15.295 23.656 1.00 55.66 85 ARG A N 1
ATOM 649 C CA . ARG A 1 85 ? 17.426 -16.128 23.931 1.00 55.66 85 ARG A CA 1
ATOM 650 C C . ARG A 1 85 ? 18.669 -15.278 24.116 1.00 55.66 85 ARG A C 1
ATOM 652 O O . ARG A 1 85 ? 18.933 -14.417 23.251 1.00 55.66 85 ARG A O 1
#

pLDDT: mean 83.7, std 12.67, range [43.88, 93.0]